Protein AF-A0A1D2W8R7-F1 (afdb_monomer_lite)

Sequence (141 aa):
MKLHPLISIILGLFVTLLLVMIPLVFDAPPLVGNAMFIFAFILGGFIATYFSKDKKIRYSIYMGLIAAVLFSIIESPDGFNKLPAILLGFIQFPGMSLIGGLPGKIDYERVKQTKQFGPIIAIIAIIAIFIIGISLFNVYY

Structure (mmCIF, N/CA/C/O backbone):
data_AF-A0A1D2W8R7-F1
#
_entry.id   AF-A0A1D2W8R7-F1
#
loop_
_atom_site.group_PDB
_atom_site.id
_atom_site.type_symbol
_atom_site.label_atom_id
_atom_site.label_alt_id
_atom_site.label_comp_id
_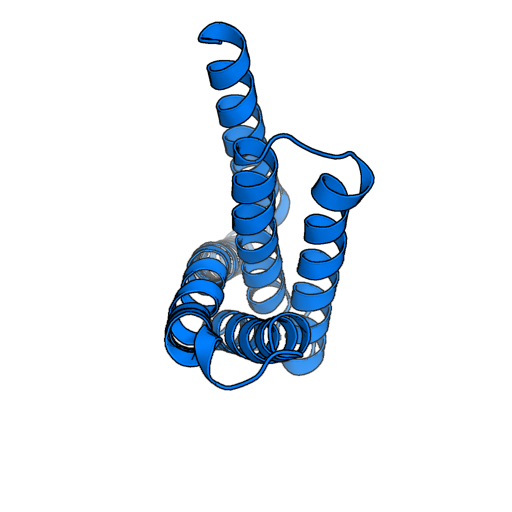atom_site.label_asym_id
_atom_site.label_entity_id
_atom_site.label_seq_id
_atom_site.pdbx_PDB_ins_code
_atom_site.Cartn_x
_atom_site.Cartn_y
_atom_site.Cartn_z
_atom_site.occupancy
_atom_site.B_iso_or_equiv
_atom_site.auth_seq_id
_atom_site.auth_comp_id
_atom_site.auth_asym_id
_atom_site.auth_atom_id
_atom_site.pdbx_PDB_model_num
ATOM 1 N N . MET A 1 1 ? -18.884 1.885 10.386 1.00 62.81 1 MET A N 1
ATOM 2 C CA . MET A 1 1 ? -19.322 0.479 10.201 1.00 62.81 1 MET A CA 1
ATOM 3 C C . MET A 1 1 ? -18.117 -0.445 10.368 1.00 62.81 1 MET A C 1
ATOM 5 O O . MET A 1 1 ? -17.005 -0.008 10.096 1.00 62.81 1 MET A O 1
ATOM 9 N N . LYS A 1 2 ? -18.292 -1.669 10.886 1.00 83.12 2 LYS A N 1
ATOM 10 C CA . LYS A 1 2 ? -17.198 -2.644 11.068 1.00 83.12 2 LYS A CA 1
ATOM 11 C C . LYS A 1 2 ? -17.281 -3.681 9.948 1.00 83.12 2 LYS A C 1
ATOM 13 O O . LYS A 1 2 ? -18.206 -4.484 9.957 1.00 83.12 2 LYS A O 1
ATOM 18 N N . LEU A 1 3 ? -16.354 -3.645 8.995 1.00 88.25 3 LEU A N 1
ATOM 19 C CA . LEU A 1 3 ? -16.320 -4.593 7.880 1.00 88.25 3 LEU A CA 1
ATOM 20 C C . LEU A 1 3 ? -15.539 -5.852 8.254 1.00 88.25 3 LEU A C 1
ATOM 22 O O . LEU A 1 3 ? -14.615 -5.806 9.069 1.00 88.25 3 LEU A O 1
ATOM 26 N N . HIS A 1 4 ? -15.870 -6.978 7.624 1.00 94.19 4 HIS A N 1
ATOM 27 C CA . HIS A 1 4 ? -15.014 -8.159 7.689 1.00 94.19 4 HIS A CA 1
ATOM 28 C C . HIS A 1 4 ? -13.599 -7.796 7.188 1.00 94.19 4 HIS A C 1
ATOM 30 O O . HIS A 1 4 ? -13.496 -7.044 6.213 1.00 94.19 4 HIS A O 1
ATOM 36 N N . PRO A 1 5 ? -12.509 -8.291 7.810 1.00 92.94 5 PRO A N 1
ATOM 37 C CA . PRO A 1 5 ? -11.146 -7.912 7.432 1.00 92.94 5 PRO A CA 1
ATOM 38 C C . PRO A 1 5 ? -10.856 -8.044 5.936 1.00 92.94 5 PRO A C 1
ATOM 40 O O . PRO A 1 5 ? -10.309 -7.123 5.339 1.00 92.94 5 PRO A O 1
ATOM 43 N N . LEU A 1 6 ? -11.312 -9.139 5.322 1.00 95.31 6 LEU A N 1
ATOM 44 C CA . LEU A 1 6 ? -11.161 -9.371 3.885 1.00 95.31 6 LEU A CA 1
ATOM 45 C C . LEU A 1 6 ? -11.827 -8.270 3.042 1.00 95.31 6 LEU A C 1
ATOM 47 O O . LEU A 1 6 ? -11.208 -7.743 2.128 1.00 95.31 6 LEU A O 1
ATOM 51 N N . ILE A 1 7 ? -13.059 -7.879 3.385 1.00 94.56 7 ILE A N 1
ATOM 52 C CA . ILE A 1 7 ? -13.810 -6.842 2.656 1.00 94.56 7 ILE A CA 1
ATOM 53 C C . ILE A 1 7 ? -13.097 -5.492 2.776 1.00 94.56 7 ILE A C 1
ATOM 55 O O . ILE A 1 7 ? -13.013 -4.747 1.809 1.00 94.56 7 ILE A O 1
ATOM 59 N N . SER A 1 8 ? -12.537 -5.193 3.950 1.00 94.88 8 SER A N 1
ATOM 60 C CA . SER A 1 8 ? -11.765 -3.968 4.175 1.00 94.88 8 SER A CA 1
ATOM 61 C C . SER A 1 8 ? -10.491 -3.925 3.325 1.00 94.88 8 SER A C 1
ATOM 63 O O . SER A 1 8 ? -10.175 -2.891 2.744 1.00 94.88 8 SER A O 1
ATOM 65 N N . ILE A 1 9 ? -9.780 -5.053 3.219 1.00 96.62 9 ILE A N 1
ATOM 66 C CA . ILE A 1 9 ? -8.587 -5.184 2.369 1.00 96.62 9 ILE A CA 1
ATOM 67 C C . ILE A 1 9 ? -8.954 -4.989 0.896 1.00 96.62 9 ILE A C 1
ATOM 69 O O . ILE A 1 9 ? -8.305 -4.197 0.220 1.00 96.62 9 ILE A O 1
ATOM 73 N N . ILE A 1 10 ? -10.013 -5.656 0.422 1.00 96.75 10 ILE A N 1
ATOM 74 C CA . ILE A 1 10 ? -10.508 -5.519 -0.957 1.00 9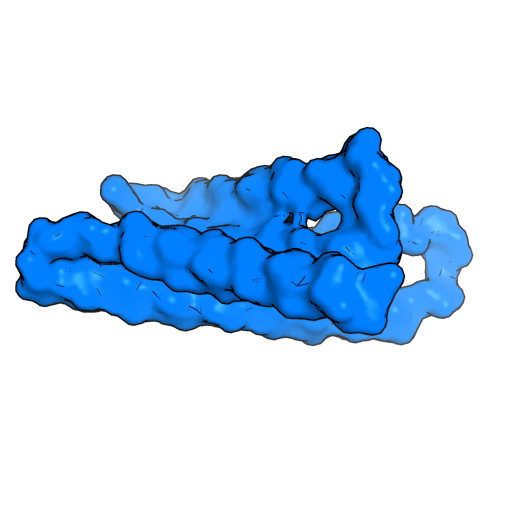6.75 10 ILE A CA 1
ATOM 75 C C . ILE A 1 10 ? -10.892 -4.065 -1.247 1.00 96.75 10 ILE A C 1
ATOM 77 O O . ILE A 1 10 ? -10.523 -3.535 -2.289 1.00 96.75 10 ILE A O 1
ATOM 81 N N . LEU A 1 11 ? -11.579 -3.398 -0.316 1.00 95.19 11 LEU A N 1
ATOM 82 C CA . LEU A 1 11 ? -11.961 -1.995 -0.464 1.00 95.19 11 LEU A CA 1
ATOM 83 C C . LEU A 1 11 ? -10.737 -1.072 -0.548 1.00 95.19 11 LEU A C 1
ATOM 85 O O . LEU A 1 11 ? -10.692 -0.194 -1.404 1.00 95.19 11 LEU A O 1
ATOM 89 N N . GLY A 1 12 ? -9.738 -1.277 0.317 1.00 95.00 12 GLY A N 1
ATOM 90 C CA . GLY A 1 12 ? -8.487 -0.518 0.275 1.00 95.00 12 GLY A CA 1
ATOM 91 C C . GLY A 1 12 ? -7.743 -0.712 -1.046 1.00 95.00 12 GLY A C 1
ATOM 92 O O . GLY A 1 12 ? -7.342 0.267 -1.666 1.00 95.00 12 GLY A O 1
ATOM 93 N N . LEU A 1 13 ? -7.641 -1.960 -1.510 1.00 96.31 13 LEU A N 1
ATOM 94 C CA . LEU A 1 13 ? -7.024 -2.303 -2.790 1.00 96.31 13 LEU A CA 1
ATOM 95 C C . LEU A 1 13 ? -7.766 -1.664 -3.973 1.00 96.31 13 LEU A C 1
ATOM 97 O O . LEU A 1 13 ? -7.134 -1.101 -4.859 1.00 96.31 13 LEU A O 1
ATOM 101 N N . PHE A 1 14 ? -9.100 -1.707 -3.969 1.00 95.56 14 PHE A N 1
ATOM 102 C CA . PHE A 1 14 ? -9.930 -1.089 -5.002 1.00 95.56 14 PHE A CA 1
ATOM 103 C C . PHE A 1 14 ? -9.685 0.422 -5.102 1.00 95.56 14 PHE A C 1
ATOM 105 O O . PHE A 1 14 ? -9.492 0.943 -6.199 1.00 95.56 14 PHE A O 1
ATOM 112 N N . VAL A 1 15 ? -9.623 1.120 -3.963 1.00 93.75 15 VAL A N 1
ATOM 113 C CA . VAL A 1 15 ? -9.314 2.558 -3.938 1.00 93.75 15 VAL A CA 1
ATOM 114 C C . VAL A 1 15 ? -7.891 2.835 -4.419 1.00 93.75 15 VAL A C 1
ATOM 116 O O . VAL A 1 15 ? -7.695 3.768 -5.195 1.00 93.75 15 VAL A O 1
ATOM 119 N N . THR A 1 16 ? -6.907 2.022 -4.024 1.00 94.44 16 THR A N 1
ATOM 120 C CA . THR A 1 16 ? -5.536 2.149 -4.538 1.00 94.44 16 THR A CA 1
ATOM 121 C C . THR A 1 16 ? -5.498 2.001 -6.057 1.00 94.44 16 THR A C 1
ATOM 123 O O . THR A 1 16 ? -4.926 2.856 -6.723 1.00 94.44 16 THR A O 1
ATOM 126 N N . LEU A 1 17 ? -6.146 0.977 -6.619 1.00 93.25 17 LEU A N 1
ATOM 127 C CA . LEU A 1 17 ? -6.177 0.759 -8.067 1.00 93.25 17 LEU A CA 1
ATOM 128 C C . LEU A 1 17 ? -6.835 1.929 -8.806 1.00 93.25 17 LEU A C 1
ATOM 130 O O . LEU A 1 17 ? -6.264 2.423 -9.773 1.00 93.25 17 LEU A O 1
ATOM 134 N N . LEU A 1 18 ? -7.982 2.420 -8.325 1.00 91.12 18 LEU A N 1
ATOM 135 C CA . LEU A 1 18 ? -8.641 3.587 -8.918 1.00 91.12 18 LEU A CA 1
ATOM 136 C C . LEU A 1 18 ? -7.737 4.824 -8.925 1.00 91.12 18 LEU A C 1
ATOM 138 O O . LEU A 1 18 ? -7.654 5.512 -9.938 1.00 91.12 18 LEU A O 1
ATOM 142 N N . LEU A 1 19 ? -7.048 5.100 -7.815 1.00 89.62 19 LEU A N 1
ATOM 143 C CA . LEU A 1 19 ? -6.171 6.266 -7.714 1.00 89.62 19 LEU A CA 1
ATOM 144 C C . LEU A 1 19 ? -4.906 6.136 -8.566 1.00 89.62 19 LEU A C 1
ATOM 146 O O . LEU A 1 19 ? -4.469 7.133 -9.130 1.00 89.62 19 LEU A O 1
ATOM 150 N N . VAL A 1 20 ? -4.346 4.931 -8.704 1.00 90.38 20 VAL A N 1
ATOM 151 C CA . VAL A 1 20 ? -3.194 4.680 -9.587 1.00 90.38 20 VAL A CA 1
ATOM 152 C C . VAL A 1 20 ? -3.560 4.879 -11.061 1.00 90.38 20 VAL A C 1
ATOM 154 O O . VAL A 1 20 ? -2.711 5.304 -11.839 1.00 90.38 20 VAL A O 1
ATOM 157 N N . MET A 1 21 ? -4.815 4.647 -11.458 1.00 89.19 21 MET A N 1
ATOM 158 C CA . MET A 1 21 ? -5.254 4.882 -12.840 1.00 89.19 21 MET A CA 1
ATOM 159 C C . MET A 1 21 ? -5.311 6.368 -13.217 1.00 89.19 21 MET A C 1
ATOM 161 O O . MET A 1 21 ? -5.165 6.691 -14.390 1.00 89.19 21 MET A O 1
ATOM 165 N N . ILE A 1 22 ? -5.494 7.284 -12.258 1.00 85.06 22 ILE A N 1
ATOM 166 C CA . ILE A 1 22 ? -5.597 8.728 -12.535 1.00 85.06 22 ILE A CA 1
ATOM 167 C C . ILE A 1 22 ? -4.353 9.257 -13.273 1.00 85.06 22 ILE A C 1
ATOM 169 O O . ILE A 1 22 ? -4.510 9.746 -14.391 1.00 85.06 22 ILE A O 1
ATOM 173 N N . PRO A 1 23 ? -3.120 9.150 -12.736 1.00 85.44 23 PRO A N 1
ATOM 174 C CA . PRO A 1 23 ? -1.941 9.660 -13.435 1.00 85.44 23 PRO A CA 1
ATOM 175 C C . PRO A 1 23 ? -1.688 8.965 -14.781 1.00 85.44 23 PRO A C 1
ATOM 177 O O . PRO A 1 23 ? -1.135 9.596 -15.674 1.00 85.44 23 PRO A O 1
ATOM 180 N N . LEU A 1 24 ? -2.129 7.711 -14.947 1.00 84.50 24 LEU A N 1
ATOM 181 C CA . LEU A 1 24 ? -2.065 6.976 -16.216 1.00 84.50 24 LEU A CA 1
ATOM 182 C C . LEU A 1 24 ? -3.020 7.543 -17.278 1.00 84.50 24 LEU A C 1
ATOM 184 O O . LEU A 1 24 ? -2.638 7.670 -18.434 1.00 84.50 24 LEU A O 1
ATOM 188 N N . VAL A 1 25 ? -4.254 7.889 -16.901 1.00 89.31 25 VAL A N 1
ATOM 189 C CA . VAL A 1 25 ? -5.269 8.426 -17.829 1.00 89.31 25 VAL A CA 1
ATOM 190 C C . VAL A 1 25 ? -4.948 9.859 -18.257 1.00 89.31 25 VAL A C 1
ATOM 192 O O . VAL A 1 25 ? -5.250 10.242 -19.384 1.00 89.31 25 VAL A O 1
ATOM 195 N N . PHE A 1 26 ? -4.343 10.649 -17.368 1.00 84.12 26 PHE A N 1
ATOM 196 C CA . PHE A 1 26 ? -4.037 12.062 -17.609 1.00 84.12 26 PHE A CA 1
ATOM 197 C C . PHE A 1 26 ? -2.596 12.328 -18.070 1.00 84.12 26 PHE A C 1
ATOM 199 O O . PHE A 1 26 ? -2.214 13.492 -18.145 1.00 84.12 26 PHE A O 1
ATOM 206 N N . ASP A 1 27 ? -1.811 11.282 -18.353 1.00 87.94 27 ASP A N 1
ATOM 207 C CA . ASP A 1 27 ? -0.392 11.374 -18.739 1.00 87.94 27 ASP A CA 1
ATOM 208 C C . ASP A 1 27 ? 0.414 12.300 -17.806 1.00 87.94 27 ASP A C 1
ATOM 210 O O . ASP A 1 27 ? 1.083 13.253 -18.211 1.00 87.94 27 ASP A O 1
ATOM 214 N N . ALA A 1 28 ? 0.262 12.076 -16.497 1.00 83.38 28 ALA A N 1
ATOM 215 C CA . ALA A 1 28 ? 0.863 12.939 -15.492 1.00 83.38 28 ALA A CA 1
ATOM 216 C C . ALA A 1 28 ? 2.404 12.869 -15.551 1.00 83.38 28 ALA A C 1
ATOM 218 O O . ALA A 1 28 ? 2.961 11.778 -15.708 1.00 83.38 28 ALA A O 1
ATOM 219 N N . PRO A 1 29 ? 3.119 13.991 -15.319 1.00 87.75 29 PRO A N 1
ATOM 220 C CA . PRO A 1 29 ? 4.577 13.989 -15.263 1.00 87.75 29 PRO A CA 1
ATOM 221 C C . PRO A 1 29 ? 5.109 12.938 -14.273 1.00 87.75 29 PRO A C 1
ATOM 223 O O . PRO A 1 29 ? 4.494 12.755 -13.215 1.00 87.75 29 PRO A O 1
ATOM 226 N N . PRO A 1 30 ? 6.274 12.304 -14.525 1.00 87.19 30 PRO A N 1
ATOM 227 C CA . PRO A 1 30 ? 6.760 11.177 -13.721 1.00 87.19 30 PRO A CA 1
ATOM 228 C C . PRO A 1 30 ? 6.792 11.437 -12.211 1.00 87.19 30 PRO A C 1
ATOM 230 O O . PRO A 1 30 ? 6.436 10.569 -11.417 1.00 87.19 30 PRO A O 1
ATOM 233 N N . LEU A 1 31 ? 7.166 12.651 -11.797 1.00 84.94 31 LEU A N 1
ATOM 234 C CA . LEU A 1 31 ? 7.170 13.032 -10.385 1.00 84.94 31 LEU A CA 1
ATOM 235 C C . LEU A 1 31 ? 5.761 13.024 -9.772 1.00 84.94 31 LEU A C 1
ATOM 237 O O . LEU A 1 31 ? 5.568 12.484 -8.684 1.00 84.94 31 LEU A O 1
ATOM 241 N N . VAL A 1 32 ? 4.781 13.604 -10.472 1.00 81.81 32 VAL A N 1
ATOM 242 C CA . VAL A 1 32 ? 3.378 13.651 -10.036 1.00 81.81 32 VAL A CA 1
ATOM 243 C C . VAL A 1 32 ? 2.790 12.243 -10.018 1.00 81.81 32 VAL A C 1
ATOM 245 O O . VAL A 1 32 ? 2.141 11.871 -9.042 1.00 81.81 32 VAL A O 1
ATOM 248 N N . GLY A 1 33 ? 3.082 11.436 -11.043 1.00 87.31 33 GLY A N 1
ATOM 249 C CA . GLY A 1 33 ? 2.687 10.029 -11.106 1.00 87.31 33 GLY A CA 1
ATOM 250 C C . GLY A 1 33 ? 3.209 9.228 -9.913 1.00 87.31 33 GLY A C 1
ATOM 251 O O . GLY A 1 33 ? 2.427 8.579 -9.220 1.00 87.31 33 GLY A O 1
ATOM 252 N N . ASN A 1 34 ? 4.500 9.354 -9.595 1.00 87.19 34 ASN A N 1
ATOM 253 C CA . ASN A 1 34 ? 5.112 8.687 -8.443 1.00 87.19 34 ASN A CA 1
ATOM 254 C C . ASN A 1 34 ? 4.514 9.158 -7.108 1.00 87.19 34 ASN A C 1
ATOM 256 O O . ASN A 1 34 ? 4.241 8.341 -6.227 1.00 87.19 34 ASN A O 1
ATOM 260 N N . ALA A 1 35 ? 4.268 10.461 -6.949 1.00 84.69 35 ALA A N 1
ATOM 261 C CA . ALA A 1 35 ? 3.646 11.006 -5.744 1.00 84.69 35 ALA A CA 1
ATOM 262 C C . ALA A 1 35 ? 2.205 10.497 -5.561 1.00 84.69 35 ALA A C 1
ATOM 264 O O . ALA A 1 35 ? 1.836 10.061 -4.468 1.00 84.69 35 ALA A O 1
ATOM 265 N N . MET A 1 36 ? 1.404 10.495 -6.632 1.00 85.94 36 MET A N 1
ATOM 266 C CA . MET A 1 36 ? 0.048 9.936 -6.632 1.00 85.94 36 MET A CA 1
ATOM 267 C C . MET A 1 36 ? 0.047 8.437 -6.345 1.00 85.94 36 MET A C 1
ATOM 269 O O . MET A 1 36 ? -0.809 7.958 -5.604 1.00 85.94 36 MET A O 1
ATOM 273 N N . PHE A 1 37 ? 1.023 7.703 -6.876 1.00 89.81 37 PHE A N 1
ATOM 274 C CA . PHE A 1 37 ? 1.180 6.281 -6.614 1.00 89.81 37 PHE A CA 1
ATOM 275 C C . PHE A 1 37 ? 1.423 6.014 -5.122 1.00 89.81 37 PHE A C 1
ATOM 277 O O . PHE A 1 37 ? 0.680 5.257 -4.500 1.00 89.81 37 PHE A O 1
ATOM 284 N N . ILE A 1 38 ? 2.388 6.703 -4.504 1.00 90.31 38 ILE A N 1
ATOM 285 C CA . ILE A 1 38 ? 2.654 6.594 -3.058 1.00 90.31 38 ILE A CA 1
ATOM 286 C C . ILE A 1 38 ? 1.391 6.932 -2.253 1.00 90.31 38 ILE A C 1
ATOM 288 O O . ILE A 1 38 ? 1.008 6.209 -1.330 1.00 90.31 38 ILE A O 1
ATOM 292 N N . PHE A 1 39 ? 0.709 8.011 -2.631 1.00 88.62 39 PHE A N 1
ATOM 293 C CA . PHE A 1 39 ? -0.513 8.462 -1.980 1.00 88.62 39 PHE A CA 1
ATOM 294 C C . PHE A 1 39 ? -1.646 7.431 -2.059 1.00 88.62 39 PHE A C 1
ATOM 296 O O . PHE A 1 39 ? -2.325 7.178 -1.062 1.00 88.62 39 PHE A O 1
ATOM 303 N N . ALA A 1 40 ? -1.827 6.791 -3.215 1.00 92.62 40 ALA A N 1
ATOM 304 C CA . ALA A 1 40 ? -2.828 5.754 -3.424 1.00 92.62 40 ALA A CA 1
ATOM 305 C C . ALA A 1 40 ? -2.632 4.565 -2.471 1.00 92.62 40 ALA A C 1
ATOM 307 O O . ALA A 1 40 ? -3.605 4.025 -1.934 1.00 92.62 40 ALA A O 1
ATOM 308 N N . PHE A 1 41 ? -1.380 4.179 -2.215 1.00 94.00 41 PHE A N 1
ATOM 309 C CA . PHE A 1 41 ? -1.047 3.121 -1.259 1.00 94.00 41 PHE A CA 1
ATOM 310 C C . PHE A 1 41 ? -1.268 3.545 0.192 1.00 94.00 41 PHE A C 1
ATOM 312 O O . PHE A 1 41 ? -1.813 2.765 0.976 1.00 94.00 41 PHE A O 1
ATOM 319 N N . ILE A 1 42 ? -0.906 4.779 0.554 1.00 92.81 42 ILE A N 1
ATOM 320 C CA . ILE A 1 42 ? -1.173 5.325 1.892 1.00 92.81 42 ILE A CA 1
ATOM 321 C C . ILE A 1 42 ? -2.687 5.359 2.148 1.00 92.81 42 ILE A C 1
ATOM 323 O O . ILE A 1 42 ? -3.157 4.873 3.179 1.00 92.81 42 ILE A O 1
ATOM 327 N N . LEU A 1 43 ? -3.482 5.866 1.204 1.00 91.62 43 LEU A N 1
ATOM 328 C CA . LEU A 1 43 ? -4.930 5.943 1.379 1.00 91.62 43 LEU A CA 1
ATOM 329 C C . LEU A 1 43 ? -5.579 4.553 1.412 1.00 91.62 43 LEU A C 1
ATOM 331 O O . LEU A 1 43 ? -6.410 4.278 2.278 1.00 91.62 43 LEU A O 1
ATOM 335 N N . GLY A 1 44 ? -5.170 3.643 0.527 1.00 94.50 44 GLY A N 1
ATOM 336 C CA . GLY A 1 44 ? -5.662 2.266 0.553 1.00 94.50 44 GLY A CA 1
ATOM 337 C C . GLY A 1 44 ? -5.300 1.537 1.849 1.00 94.50 44 GLY A C 1
ATOM 338 O O . GLY A 1 44 ? -6.141 0.841 2.420 1.00 94.50 44 GLY A O 1
ATOM 339 N N . GLY A 1 45 ? -4.082 1.732 2.363 1.00 94.62 45 GLY A N 1
ATOM 340 C CA . GLY A 1 45 ? -3.622 1.160 3.631 1.00 94.62 45 GLY A CA 1
ATOM 341 C C . GLY A 1 45 ? -4.401 1.696 4.834 1.00 94.62 45 GLY A C 1
ATOM 342 O O . GLY A 1 45 ? -4.775 0.929 5.734 1.00 94.62 45 GLY A O 1
ATOM 343 N N . PHE A 1 46 ? -4.718 2.996 4.809 1.00 93.00 46 PHE A N 1
ATOM 344 C CA . PHE A 1 46 ? -5.620 3.638 5.764 1.00 93.00 46 PHE A CA 1
ATOM 345 C C . PHE A 1 46 ? -6.998 2.984 5.733 1.00 93.00 46 PHE A C 1
ATOM 347 O O . PHE A 1 46 ? -7.454 2.500 6.766 1.00 93.00 46 PHE A O 1
ATOM 354 N N . ILE A 1 47 ? -7.632 2.891 4.562 1.00 92.69 47 ILE A N 1
ATOM 355 C CA . ILE A 1 47 ? -8.968 2.301 4.391 1.00 92.69 47 ILE A CA 1
ATOM 356 C C . ILE A 1 47 ? -8.985 0.844 4.864 1.00 92.69 47 ILE A C 1
ATOM 358 O O . ILE A 1 47 ? -9.851 0.462 5.659 1.00 92.69 47 ILE A O 1
ATOM 362 N N . ALA A 1 48 ? -7.992 0.051 4.449 1.00 95.19 48 ALA A N 1
ATOM 363 C CA . ALA A 1 48 ? -7.875 -1.359 4.803 1.00 95.19 48 ALA A CA 1
ATOM 364 C C . ALA A 1 48 ? -7.837 -1.571 6.321 1.00 95.19 48 ALA A C 1
ATOM 366 O O . ALA A 1 48 ? -8.455 -2.509 6.831 1.00 95.19 48 ALA A O 1
ATOM 367 N N . THR A 1 49 ? -7.181 -0.675 7.058 1.00 94.06 49 THR A N 1
ATOM 368 C CA . THR A 1 49 ? -7.095 -0.746 8.520 1.00 94.06 49 THR A CA 1
ATOM 369 C C . THR A 1 49 ? -8.321 -0.125 9.186 1.00 94.06 49 THR A C 1
ATOM 371 O O . THR A 1 49 ? -8.954 -0.772 10.028 1.00 94.06 49 THR A O 1
ATOM 374 N N . TYR A 1 50 ? -8.692 1.090 8.780 1.00 89.19 50 TYR A N 1
ATOM 375 C CA . TYR A 1 50 ? -9.738 1.904 9.389 1.00 89.19 50 TYR A CA 1
ATOM 376 C C . TYR A 1 50 ? -11.114 1.261 9.304 1.00 89.19 50 TYR A C 1
ATOM 378 O O . TYR A 1 50 ? -11.881 1.400 10.249 1.00 89.19 50 TYR A O 1
ATOM 386 N N . PHE A 1 51 ? -11.461 0.535 8.235 1.00 89.50 51 PHE A N 1
ATOM 387 C CA . PHE A 1 51 ? -12.792 -0.074 8.108 1.00 89.50 51 PHE A CA 1
ATOM 388 C C . PHE A 1 51 ? -12.886 -1.505 8.653 1.00 89.50 51 PHE A C 1
ATOM 390 O O . PHE A 1 51 ? -13.983 -1.947 9.012 1.00 89.50 51 PHE A O 1
ATOM 397 N N . SER A 1 52 ? -11.760 -2.194 8.849 1.00 92.81 52 SER A N 1
ATOM 398 C CA . SER A 1 52 ? -11.723 -3.585 9.326 1.00 92.81 52 SER A CA 1
ATOM 399 C C . SER A 1 52 ? -12.331 -3.756 10.722 1.00 92.81 52 SER A C 1
ATOM 401 O O . SER A 1 52 ? -12.300 -2.842 11.538 1.00 92.81 52 SER A O 1
ATOM 403 N N . LYS A 1 53 ? -12.892 -4.919 11.050 1.00 88.25 53 LYS A N 1
ATOM 404 C CA . LYS A 1 53 ? -13.494 -5.157 12.373 1.00 88.25 53 LYS A CA 1
ATOM 405 C C . LYS A 1 53 ? -12.466 -5.077 13.508 1.00 88.25 53 LYS A C 1
ATOM 407 O O . LYS A 1 53 ? -12.768 -4.462 14.529 1.00 88.25 53 LYS A O 1
ATOM 412 N N . ASP A 1 54 ? -11.275 -5.642 13.302 1.00 86.31 54 ASP A N 1
ATOM 413 C CA . ASP A 1 54 ? -10.238 -5.738 14.341 1.00 86.31 54 ASP A CA 1
ATOM 414 C C . ASP A 1 54 ? -9.249 -4.561 14.344 1.00 86.31 54 ASP A C 1
ATOM 416 O O . ASP A 1 54 ? -8.454 -4.453 15.274 1.00 86.31 54 ASP A O 1
ATOM 420 N N . LYS A 1 55 ? -9.253 -3.698 13.314 1.00 82.06 55 LYS A N 1
ATOM 421 C CA . LYS A 1 55 ? -8.405 -2.487 13.212 1.00 82.06 55 LYS A CA 1
ATOM 422 C C . LYS A 1 55 ? -6.902 -2.762 13.363 1.00 82.06 55 LYS A C 1
ATOM 424 O O . LYS A 1 55 ? -6.132 -1.934 13.851 1.00 82.06 55 LYS A O 1
ATOM 429 N N . LYS A 1 56 ? -6.464 -3.953 12.952 1.00 89.69 56 LYS A N 1
ATOM 430 C CA . LYS A 1 56 ? -5.061 -4.369 13.020 1.00 89.69 56 LYS A CA 1
ATOM 431 C C . LYS A 1 56 ? -4.311 -3.810 11.817 1.00 89.69 56 LYS A C 1
ATOM 433 O O . LYS A 1 56 ? -4.702 -4.050 10.681 1.00 89.69 56 LYS A O 1
ATOM 438 N N . ILE A 1 57 ? -3.161 -3.190 12.075 1.00 92.69 57 ILE A N 1
ATOM 439 C CA . ILE A 1 57 ? -2.217 -2.718 11.044 1.00 92.69 57 ILE A CA 1
ATOM 440 C C . ILE A 1 57 ? -1.802 -3.846 10.081 1.00 92.69 57 ILE A C 1
ATOM 442 O O . ILE A 1 57 ? -1.509 -3.606 8.918 1.00 92.69 57 ILE A O 1
ATOM 446 N N . ARG A 1 58 ? -1.849 -5.108 10.531 1.00 95.25 58 ARG A N 1
ATOM 447 C CA . ARG A 1 58 ? -1.574 -6.283 9.687 1.00 95.25 58 ARG A CA 1
ATOM 448 C C . ARG A 1 58 ? -2.410 -6.302 8.401 1.00 95.25 58 ARG A C 1
ATOM 450 O O . ARG A 1 58 ? -1.938 -6.813 7.397 1.00 95.25 58 ARG A O 1
ATOM 457 N N . TYR A 1 59 ? -3.613 -5.728 8.405 1.00 95.31 59 TYR A N 1
ATOM 458 C CA . TYR A 1 59 ? -4.458 -5.686 7.212 1.00 95.31 59 TYR A CA 1
ATOM 459 C C . TYR A 1 59 ? -3.938 -4.734 6.134 1.00 95.31 59 TYR A C 1
ATOM 461 O O . TYR A 1 59 ? -4.071 -5.057 4.956 1.00 95.31 59 TYR A O 1
ATOM 469 N N . SER A 1 60 ? -3.301 -3.614 6.495 1.00 95.69 60 SER A N 1
ATOM 470 C CA . SER A 1 60 ? -2.643 -2.773 5.490 1.00 95.69 60 SER A CA 1
ATOM 471 C C . SER A 1 60 ? -1.417 -3.475 4.904 1.00 95.69 60 SER A C 1
ATOM 473 O O . SER A 1 60 ? -1.232 -3.466 3.689 1.00 95.69 60 SER A O 1
ATOM 475 N N . ILE A 1 61 ? -0.644 -4.184 5.731 1.00 96.69 61 ILE A N 1
ATOM 476 C CA . ILE A 1 61 ? 0.486 -5.005 5.267 1.00 96.69 61 ILE A CA 1
ATOM 477 C C . ILE A 1 61 ? 0.000 -6.077 4.281 1.00 96.69 61 ILE A C 1
ATOM 479 O O . ILE A 1 61 ? 0.570 -6.211 3.202 1.00 96.69 61 ILE A O 1
ATOM 483 N N . TYR A 1 62 ? -1.081 -6.799 4.603 1.00 97.19 62 TYR A N 1
ATOM 484 C CA . TYR A 1 62 ? -1.657 -7.795 3.693 1.00 97.19 62 TYR A CA 1
ATOM 485 C C . TYR A 1 62 ? -2.145 -7.179 2.384 1.00 97.19 62 TYR A C 1
ATOM 487 O O . TYR A 1 62 ? -1.911 -7.762 1.331 1.00 97.19 62 TYR A O 1
ATOM 495 N N . MET A 1 63 ? -2.764 -5.996 2.425 1.00 96.62 63 MET A N 1
ATOM 496 C CA . MET A 1 63 ? -3.133 -5.274 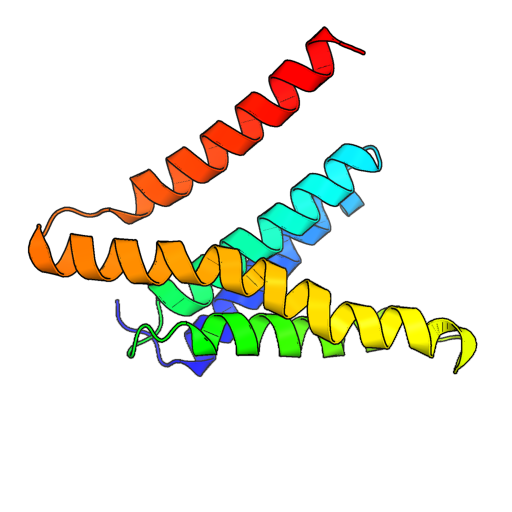1.206 1.00 96.62 63 MET A CA 1
ATOM 497 C C . MET A 1 63 ? -1.898 -4.976 0.343 1.00 96.62 63 MET A C 1
ATOM 499 O O . MET A 1 63 ? -1.902 -5.291 -0.844 1.00 96.62 63 MET A O 1
ATOM 503 N N . GLY A 1 64 ? -0.822 -4.452 0.939 1.00 96.50 64 GLY A N 1
ATOM 504 C CA . GLY A 1 64 ? 0.411 -4.147 0.210 1.00 96.50 64 GLY A CA 1
ATOM 505 C C . GLY A 1 64 ? 1.092 -5.391 -0.369 1.00 96.50 64 GLY A C 1
ATOM 506 O O . GLY A 1 64 ? 1.620 -5.335 -1.473 1.00 96.50 64 GLY A O 1
ATOM 507 N N . LEU A 1 65 ? 1.024 -6.534 0.324 1.00 96.94 65 LEU A N 1
ATOM 508 C CA . LEU A 1 65 ? 1.517 -7.812 -0.201 1.00 96.94 65 LEU A CA 1
ATOM 509 C C . LEU A 1 65 ? 0.680 -8.310 -1.385 1.00 96.94 65 LEU A C 1
ATOM 511 O O . LEU A 1 65 ? 1.238 -8.780 -2.371 1.00 96.94 65 LEU A O 1
ATOM 515 N N . ILE A 1 66 ? -0.648 -8.184 -1.316 1.00 96.31 66 ILE A N 1
ATOM 516 C CA . ILE A 1 66 ? -1.533 -8.535 -2.436 1.00 96.31 66 ILE A CA 1
ATOM 517 C C . ILE A 1 66 ? -1.231 -7.643 -3.642 1.00 96.31 66 ILE A C 1
ATOM 519 O O . ILE A 1 66 ? -1.096 -8.144 -4.756 1.00 96.31 66 ILE A O 1
ATOM 523 N N . ALA A 1 67 ? -1.068 -6.338 -3.421 1.00 94.75 67 ALA A N 1
ATOM 524 C CA . ALA A 1 67 ? -0.669 -5.415 -4.472 1.00 94.75 67 ALA A CA 1
ATOM 525 C C . ALA A 1 67 ? 0.690 -5.804 -5.078 1.00 94.75 67 ALA A C 1
ATOM 527 O O . ALA A 1 67 ? 0.810 -5.834 -6.298 1.00 94.75 67 ALA A O 1
ATOM 528 N N . ALA A 1 68 ? 1.674 -6.198 -4.261 1.00 93.56 68 ALA A N 1
ATOM 529 C CA . ALA A 1 68 ? 2.968 -6.674 -4.752 1.00 93.56 68 ALA A CA 1
ATOM 530 C C . ALA A 1 68 ? 2.843 -7.842 -5.724 1.00 93.56 68 ALA A C 1
ATOM 532 O O . ALA A 1 68 ? 3.458 -7.820 -6.789 1.00 93.56 68 ALA A O 1
ATOM 533 N N . VAL A 1 69 ? 2.001 -8.824 -5.400 1.00 92.56 69 VAL A N 1
ATOM 534 C CA . VAL A 1 69 ? 1.728 -9.952 -6.294 1.00 92.56 69 VAL A CA 1
ATOM 535 C C . VAL A 1 69 ? 1.093 -9.469 -7.600 1.00 92.56 69 VAL A C 1
ATOM 537 O O . VAL A 1 69 ? 1.552 -9.855 -8.672 1.00 92.56 69 VAL A O 1
ATOM 540 N N . LEU A 1 70 ? 0.087 -8.593 -7.532 1.00 91.31 70 LEU A N 1
ATOM 541 C CA . LEU A 1 70 ? -0.605 -8.082 -8.720 1.00 91.31 70 LEU A CA 1
ATOM 542 C C . LEU A 1 70 ? 0.329 -7.303 -9.655 1.00 91.31 70 LEU A C 1
ATOM 544 O O . LEU A 1 70 ? 0.367 -7.586 -10.849 1.00 91.31 70 LEU A O 1
ATOM 548 N N . PHE A 1 71 ? 1.116 -6.368 -9.121 1.00 87.38 71 PHE A N 1
ATOM 549 C CA . PHE A 1 71 ? 2.058 -5.582 -9.921 1.00 87.38 71 PHE A CA 1
ATOM 550 C C . PHE A 1 71 ? 3.197 -6.439 -10.483 1.00 87.38 71 PHE A C 1
ATOM 552 O O . PHE A 1 71 ? 3.589 -6.250 -11.631 1.00 87.38 71 PHE A O 1
ATOM 559 N N . SER A 1 72 ? 3.658 -7.451 -9.742 1.00 86.50 72 SER A N 1
ATOM 560 C CA . SER A 1 72 ? 4.670 -8.392 -10.244 1.00 86.50 72 SER A CA 1
ATOM 561 C C . SER A 1 72 ? 4.175 -9.185 -11.457 1.00 86.50 72 SER A C 1
ATOM 563 O O . SER A 1 72 ? 4.949 -9.445 -12.375 1.00 86.50 72 SER A O 1
ATOM 565 N N . ILE A 1 73 ? 2.889 -9.557 -11.496 1.00 83.56 73 ILE A N 1
ATOM 566 C CA . ILE A 1 73 ? 2.290 -10.240 -12.655 1.00 83.56 73 ILE A CA 1
ATOM 567 C C . ILE A 1 73 ? 2.253 -9.305 -13.874 1.00 83.56 73 ILE A C 1
ATOM 569 O O . ILE A 1 73 ? 2.547 -9.740 -14.982 1.00 83.56 73 ILE A O 1
ATOM 573 N N . ILE A 1 74 ? 1.941 -8.022 -13.671 1.00 81.00 74 ILE A N 1
ATOM 574 C CA . ILE A 1 74 ? 1.860 -7.024 -14.751 1.00 81.00 74 ILE A CA 1
ATOM 575 C C . ILE A 1 74 ? 3.245 -6.709 -15.333 1.00 81.00 74 ILE A C 1
ATOM 577 O O . ILE A 1 74 ? 3.386 -6.566 -16.544 1.00 81.00 74 ILE A O 1
ATOM 581 N N . GLU A 1 75 ? 4.276 -6.609 -14.493 1.00 70.19 75 GLU A N 1
ATOM 582 C CA . GLU A 1 75 ? 5.623 -6.237 -14.939 1.00 70.19 75 GLU A CA 1
ATOM 583 C C . GLU A 1 75 ? 6.421 -7.395 -15.558 1.00 70.19 75 GLU A C 1
ATOM 585 O O . GLU A 1 75 ? 7.401 -7.140 -16.263 1.00 70.19 75 GLU A O 1
ATOM 590 N N . SER A 1 76 ? 6.025 -8.653 -15.333 1.00 63.69 76 SER A N 1
ATOM 591 C CA . SER A 1 76 ? 6.806 -9.849 -15.693 1.00 63.69 76 SER A CA 1
ATOM 592 C C . SER A 1 76 ? 6.469 -10.613 -16.996 1.00 63.69 76 SER A C 1
ATOM 594 O O . SER A 1 76 ? 6.846 -11.786 -17.068 1.00 63.69 76 SER 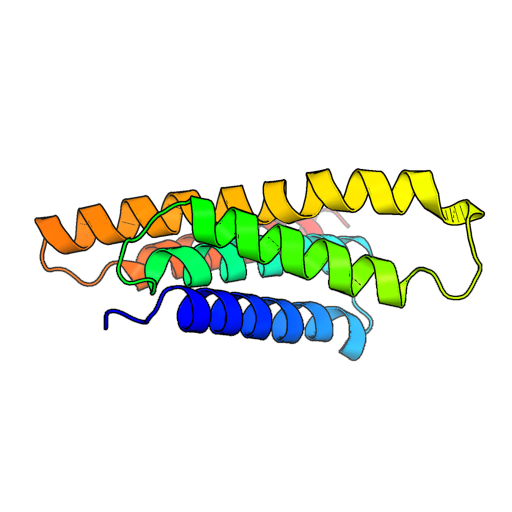A O 1
ATOM 596 N N . PRO A 1 77 ? 5.882 -10.039 -18.072 1.00 64.69 77 PRO A N 1
ATOM 597 C CA . PRO A 1 77 ? 5.773 -10.771 -19.342 1.00 64.69 77 PRO A CA 1
ATOM 598 C C . PRO A 1 77 ? 7.128 -11.257 -19.898 1.00 64.69 77 PRO A C 1
ATOM 600 O O . PRO A 1 77 ? 7.180 -12.296 -20.550 1.00 64.69 77 PRO A O 1
ATOM 603 N N . ASP A 1 78 ? 8.228 -10.552 -19.591 1.00 62.91 78 ASP A N 1
ATOM 604 C CA . ASP A 1 78 ? 9.552 -10.749 -20.214 1.00 62.91 78 ASP A CA 1
ATOM 605 C C . ASP A 1 78 ? 10.554 -11.606 -19.395 1.00 62.91 78 ASP A C 1
ATOM 607 O O . ASP A 1 78 ? 11.748 -11.643 -19.698 1.00 62.91 78 ASP A O 1
ATOM 611 N N . GLY A 1 79 ? 10.108 -12.315 -18.349 1.00 60.06 79 GLY A N 1
ATOM 612 C CA . GLY A 1 79 ? 10.934 -13.291 -17.613 1.00 60.06 79 GLY A CA 1
ATOM 613 C C . GLY A 1 79 ? 11.882 -12.739 -16.524 1.00 60.06 79 GLY A C 1
ATOM 614 O O . GLY A 1 79 ? 11.770 -11.600 -16.069 1.00 60.06 79 GLY A O 1
ATOM 615 N N . PHE A 1 80 ? 12.812 -13.596 -16.061 1.00 64.94 80 PHE A N 1
ATOM 616 C CA . PHE A 1 80 ? 13.637 -13.465 -14.834 1.00 64.94 80 PHE A CA 1
ATOM 617 C C . PHE A 1 80 ? 14.487 -12.184 -14.696 1.00 64.94 80 PHE A C 1
ATOM 619 O O . PHE A 1 80 ? 14.964 -11.890 -13.599 1.00 64.94 80 PHE A O 1
ATOM 626 N N . ASN A 1 81 ? 14.654 -11.389 -15.755 1.00 73.50 81 ASN A N 1
ATOM 627 C CA . ASN A 1 81 ? 15.481 -10.175 -15.743 1.00 73.50 81 ASN A CA 1
ATOM 628 C C . ASN A 1 81 ? 14.962 -9.087 -14.785 1.00 73.50 81 ASN A C 1
ATOM 630 O O . ASN A 1 81 ? 15.725 -8.223 -14.361 1.00 73.50 81 ASN A O 1
ATOM 634 N N . LYS A 1 82 ? 13.681 -9.143 -14.400 1.00 79.50 82 LYS A N 1
ATOM 635 C CA . LYS A 1 82 ? 13.060 -8.200 -13.454 1.00 79.50 82 LYS A CA 1
ATOM 636 C C . LYS A 1 82 ? 12.995 -8.715 -12.014 1.00 79.50 82 LYS A C 1
ATOM 638 O O . LYS A 1 82 ? 12.420 -8.047 -11.157 1.00 79.50 82 LYS A O 1
ATOM 643 N N . LEU A 1 83 ? 13.606 -9.865 -11.710 1.00 83.19 83 LEU A N 1
ATOM 644 C CA . LEU A 1 83 ? 13.557 -10.470 -10.374 1.00 83.19 83 LEU A CA 1
ATOM 645 C C . LEU A 1 83 ? 13.984 -9.508 -9.241 1.00 83.19 83 LEU A C 1
ATOM 647 O O . LEU A 1 83 ? 13.272 -9.455 -8.240 1.00 83.19 83 LEU A O 1
ATOM 651 N N . PRO A 1 84 ? 15.058 -8.697 -9.366 1.00 86.94 84 PRO A N 1
ATOM 652 C CA . PRO A 1 84 ? 15.418 -7.741 -8.316 1.00 86.94 84 PRO A CA 1
ATOM 653 C C . PRO A 1 84 ? 14.340 -6.677 -8.063 1.00 86.94 84 PRO A C 1
ATOM 655 O O . PRO A 1 84 ? 14.059 -6.354 -6.911 1.00 86.94 84 PRO A O 1
ATOM 658 N N . ALA A 1 85 ? 13.704 -6.162 -9.121 1.00 84.06 85 ALA A N 1
ATOM 659 C CA . ALA A 1 85 ? 12.629 -5.175 -9.009 1.00 84.06 85 ALA A CA 1
ATOM 660 C C . ALA A 1 85 ? 11.379 -5.780 -8.352 1.00 84.06 85 ALA A C 1
ATOM 662 O O . ALA A 1 85 ? 10.813 -5.189 -7.435 1.00 84.06 85 ALA A O 1
ATOM 663 N N . ILE A 1 86 ? 11.024 -7.009 -8.740 1.00 86.19 86 ILE A N 1
ATOM 664 C CA . ILE A 1 86 ? 9.937 -7.779 -8.123 1.00 86.19 86 ILE A CA 1
ATOM 665 C C . ILE A 1 86 ? 10.186 -7.940 -6.618 1.00 86.19 86 ILE A C 1
ATOM 667 O O . ILE A 1 86 ? 9.320 -7.608 -5.811 1.00 86.19 86 ILE A O 1
ATOM 671 N N . LEU A 1 87 ? 11.386 -8.383 -6.221 1.00 88.94 87 LEU A N 1
ATOM 672 C CA . LEU A 1 87 ? 11.753 -8.550 -4.810 1.00 88.94 87 LEU A CA 1
ATOM 673 C C . LEU A 1 87 ? 11.682 -7.232 -4.027 1.00 88.94 87 LEU A C 1
ATOM 675 O O . LEU A 1 87 ? 11.212 -7.221 -2.889 1.00 88.94 87 LEU A O 1
ATOM 679 N N . LEU A 1 88 ? 12.091 -6.114 -4.636 1.00 88.75 88 LEU A N 1
ATOM 680 C CA . LEU A 1 88 ? 11.937 -4.788 -4.035 1.00 88.75 88 LEU A CA 1
ATOM 681 C C . LEU A 1 88 ? 10.462 -4.404 -3.854 1.00 88.75 88 LEU A C 1
ATOM 683 O O . LEU A 1 88 ? 10.115 -3.836 -2.818 1.00 88.75 88 LEU A O 1
ATOM 687 N N . GLY A 1 89 ? 9.581 -4.768 -4.789 1.00 89.50 89 GLY A N 1
ATOM 688 C CA . GLY A 1 89 ? 8.134 -4.554 -4.681 1.00 89.50 89 GLY A CA 1
ATOM 689 C C . GLY A 1 89 ? 7.518 -5.198 -3.432 1.00 89.50 89 GLY A C 1
ATOM 690 O O . GLY A 1 89 ? 6.689 -4.583 -2.757 1.00 89.50 89 GLY A O 1
ATOM 691 N N . PHE A 1 90 ? 7.994 -6.387 -3.040 1.00 92.69 90 PHE A N 1
ATOM 692 C CA . PHE A 1 90 ? 7.568 -7.068 -1.806 1.00 92.69 90 PHE A CA 1
ATOM 693 C C . PHE A 1 90 ? 7.980 -6.346 -0.515 1.00 92.69 90 PHE A C 1
ATOM 695 O O . PHE A 1 90 ? 7.448 -6.656 0.549 1.00 92.69 90 PHE A O 1
ATOM 702 N N . ILE A 1 91 ? 8.884 -5.369 -0.588 1.00 93.56 91 ILE A N 1
ATOM 703 C CA . ILE A 1 91 ? 9.256 -4.504 0.538 1.00 93.56 91 ILE A CA 1
ATOM 704 C C . ILE A 1 91 ? 8.531 -3.159 0.422 1.00 93.56 91 ILE A C 1
ATOM 706 O O . ILE A 1 91 ? 7.931 -2.682 1.388 1.00 93.56 91 ILE A O 1
ATOM 710 N N . GLN A 1 92 ? 8.554 -2.560 -0.770 1.00 91.75 92 GLN A N 1
ATOM 711 C CA . GLN A 1 92 ? 8.043 -1.215 -1.016 1.00 91.75 92 GLN A CA 1
ATOM 712 C C . GLN A 1 92 ? 6.529 -1.113 -0.811 1.00 91.75 92 GLN A C 1
ATOM 714 O O . GLN A 1 92 ? 6.082 -0.262 -0.040 1.00 91.75 92 GLN A O 1
ATOM 719 N N . PHE A 1 93 ? 5.728 -1.984 -1.433 1.00 93.94 93 PHE A N 1
ATOM 720 C CA . PHE A 1 93 ? 4.269 -1.856 -1.367 1.00 93.94 93 PHE A CA 1
ATOM 721 C C . PHE A 1 93 ? 3.699 -2.115 0.036 1.00 93.94 93 PHE A C 1
ATOM 723 O O . PHE A 1 93 ? 2.881 -1.310 0.501 1.00 93.94 93 PHE A O 1
ATOM 730 N N . PRO A 1 94 ? 4.133 -3.158 0.778 1.00 95.50 94 PRO A N 1
ATOM 731 C CA . PRO A 1 94 ? 3.743 -3.304 2.178 1.00 95.50 94 PRO A CA 1
ATOM 732 C C . PRO A 1 94 ? 4.217 -2.134 3.040 1.00 95.50 94 PRO A C 1
ATOM 734 O O . PRO A 1 94 ? 3.462 -1.697 3.905 1.00 95.50 94 PRO A O 1
ATOM 737 N N . GLY A 1 95 ? 5.416 -1.595 2.788 1.00 93.62 95 GLY A N 1
ATOM 738 C CA . GLY A 1 95 ? 5.951 -0.433 3.499 1.00 93.62 95 GLY A CA 1
ATOM 739 C C . GLY A 1 95 ? 5.096 0.825 3.323 1.00 93.62 95 GLY A C 1
ATOM 740 O O . GLY A 1 95 ? 4.721 1.461 4.306 1.00 93.62 95 GLY A O 1
ATOM 741 N N . MET A 1 96 ? 4.706 1.158 2.092 1.00 92.88 96 MET A N 1
ATOM 742 C CA . MET A 1 96 ? 3.847 2.318 1.817 1.00 92.88 96 MET A CA 1
ATOM 743 C C . MET A 1 96 ? 2.439 2.140 2.403 1.00 92.88 96 MET A C 1
ATOM 745 O O . MET A 1 96 ? 1.904 3.041 3.049 1.00 92.88 96 MET A O 1
ATOM 749 N N . SER A 1 97 ? 1.851 0.951 2.250 1.00 94.25 97 SER A N 1
ATOM 750 C CA . SER A 1 97 ? 0.540 0.641 2.834 1.00 94.25 97 SER A CA 1
ATOM 751 C C . SER A 1 97 ? 0.569 0.654 4.371 1.00 94.25 97 SER A C 1
ATOM 753 O O . SER A 1 97 ? -0.388 1.073 5.031 1.00 94.25 97 SER A O 1
ATOM 755 N N . LEU A 1 98 ? 1.684 0.240 4.979 1.00 94.12 98 LEU A N 1
ATOM 756 C CA . LEU A 1 98 ? 1.903 0.318 6.422 1.00 94.12 98 LEU A CA 1
ATOM 757 C C . LEU A 1 98 ? 1.820 1.764 6.928 1.00 94.12 98 LEU A C 1
ATOM 759 O O . LEU A 1 98 ? 1.124 2.003 7.917 1.00 94.12 98 LEU A O 1
ATOM 763 N N . ILE A 1 99 ? 2.445 2.715 6.224 1.00 92.19 99 ILE A N 1
ATOM 764 C CA . ILE A 1 99 ? 2.382 4.150 6.555 1.00 92.19 99 ILE A CA 1
ATOM 765 C C . ILE A 1 99 ? 0.929 4.630 6.609 1.00 92.19 99 ILE A C 1
ATOM 767 O O . ILE A 1 99 ? 0.569 5.354 7.530 1.00 92.19 99 ILE A O 1
ATOM 771 N N . GLY A 1 100 ? 0.078 4.174 5.688 1.00 88.44 100 GLY A N 1
ATOM 772 C CA . GLY A 1 100 ? -1.361 4.447 5.697 1.00 88.44 100 GLY A CA 1
ATOM 773 C C . GLY A 1 100 ? -2.143 3.758 6.817 1.00 88.44 100 GLY A C 1
ATOM 774 O O . GLY A 1 100 ? -3.056 4.333 7.412 1.00 88.44 100 GLY A O 1
ATOM 775 N N . GLY A 1 101 ? -1.781 2.520 7.150 1.00 91.19 101 GLY A N 1
ATOM 776 C CA . GLY A 1 101 ? -2.447 1.749 8.202 1.00 91.19 101 GLY A CA 1
ATOM 777 C C . GLY A 1 101 ? -2.296 2.351 9.604 1.00 91.19 101 GLY A C 1
ATOM 778 O O . GLY A 1 101 ? -3.213 2.240 10.420 1.00 91.19 101 GLY A O 1
ATOM 779 N N . LEU A 1 102 ? -1.174 3.026 9.883 1.00 90.44 102 LEU A N 1
ATOM 780 C CA . LEU A 1 102 ? -0.908 3.693 11.165 1.00 90.44 102 LEU A CA 1
ATOM 781 C C . LEU A 1 102 ? -1.958 4.765 11.527 1.00 90.44 102 LEU A C 1
ATOM 783 O O . LEU A 1 102 ? -2.621 4.597 12.557 1.00 90.44 102 LEU A O 1
ATOM 787 N N . PRO A 1 103 ? -2.187 5.819 10.715 1.00 84.38 103 PRO A N 1
ATOM 788 C CA . PRO A 1 103 ? -3.229 6.803 10.983 1.00 84.38 103 PRO A CA 1
ATOM 789 C C . PRO A 1 103 ? -4.624 6.170 10.987 1.00 84.38 103 PRO A C 1
ATOM 791 O O . PRO A 1 103 ? -5.462 6.588 11.779 1.00 84.38 103 PRO A O 1
ATOM 794 N N . GLY A 1 104 ? -4.863 5.109 10.205 1.00 83.31 104 GLY A N 1
ATOM 795 C CA . GLY A 1 104 ? -6.132 4.369 10.234 1.00 83.31 104 GLY A CA 1
ATOM 796 C C . GLY A 1 104 ? -6.423 3.727 11.591 1.00 83.31 104 GLY A C 1
ATOM 797 O O . GLY A 1 104 ? -7.565 3.720 12.052 1.00 83.31 104 GLY A O 1
ATOM 798 N N . LYS A 1 105 ? -5.388 3.227 12.272 1.00 87.62 105 LYS A N 1
ATOM 799 C CA . LYS A 1 105 ? -5.514 2.709 13.638 1.00 87.62 105 LYS A CA 1
ATOM 800 C C . LYS A 1 105 ? -5.683 3.837 14.660 1.00 87.62 105 LYS A C 1
ATOM 802 O O . LYS A 1 105 ? -6.548 3.736 15.526 1.00 87.62 105 LYS A O 1
ATOM 807 N N . ILE A 1 106 ? -4.866 4.890 14.566 1.00 85.06 106 ILE A N 1
ATOM 808 C CA . ILE A 1 106 ? -4.880 6.016 15.516 1.00 85.06 106 ILE A CA 1
ATOM 809 C C . ILE A 1 106 ? -6.230 6.738 15.483 1.00 85.06 106 ILE A C 1
ATOM 811 O O . ILE A 1 106 ? -6.817 6.986 16.536 1.00 85.06 106 ILE A O 1
ATOM 815 N N . ASP A 1 107 ? -6.748 7.033 14.288 1.00 79.81 107 ASP A N 1
ATOM 816 C CA . ASP A 1 107 ? -8.022 7.734 14.134 1.00 79.81 107 ASP A CA 1
ATOM 817 C C . ASP A 1 107 ? -9.182 6.917 14.711 1.00 79.81 107 ASP A C 1
ATOM 819 O O . ASP A 1 107 ? -10.023 7.448 15.430 1.00 79.81 107 ASP A O 1
ATOM 823 N N . TYR A 1 108 ? -9.186 5.596 14.511 1.00 76.69 108 TYR A N 1
ATOM 824 C CA . TYR A 1 108 ? -10.192 4.733 15.127 1.00 76.69 108 TYR A CA 1
ATOM 825 C C . TYR A 1 108 ? -10.184 4.802 16.662 1.00 76.69 108 TYR A C 1
ATOM 827 O O . TYR A 1 108 ? -11.248 4.948 17.271 1.00 76.69 108 TYR A O 1
ATOM 835 N N . GLU A 1 109 ? -9.011 4.699 17.294 1.00 80.56 109 GLU A N 1
ATOM 836 C CA . GLU A 1 109 ? -8.906 4.779 18.757 1.00 80.56 109 GLU A CA 1
ATOM 837 C C . GLU A 1 109 ? -9.362 6.150 19.271 1.00 80.56 109 GLU A C 1
ATOM 839 O O . GLU A 1 109 ? -10.076 6.231 20.273 1.00 80.56 109 GLU A O 1
ATOM 844 N N . ARG A 1 110 ? -9.046 7.224 18.536 1.00 75.44 110 ARG A N 1
ATOM 845 C CA . ARG A 1 110 ? -9.497 8.580 18.860 1.00 75.44 110 ARG A CA 1
ATOM 846 C C . ARG A 1 110 ? -11.016 8.708 18.769 1.00 75.44 110 ARG A C 1
ATOM 848 O O . ARG A 1 110 ? -11.633 9.148 19.732 1.00 75.44 110 ARG A O 1
ATOM 855 N N . VAL A 1 111 ? -11.635 8.267 17.672 1.00 75.44 111 VAL A N 1
ATOM 856 C CA . VAL A 1 111 ? -13.099 8.302 17.481 1.00 75.44 111 VAL A CA 1
ATOM 857 C C . VAL A 1 111 ? -13.824 7.487 18.554 1.00 75.44 111 VAL A C 1
ATOM 859 O O . VAL A 1 111 ? -14.868 7.904 19.059 1.00 75.44 111 VAL A O 1
ATOM 862 N N . LYS A 1 112 ? -13.266 6.334 18.942 1.00 74.69 112 LYS A N 1
ATOM 863 C CA . LYS A 1 112 ? -13.810 5.504 20.025 1.00 74.69 112 LYS A CA 1
ATOM 864 C C . LYS A 1 112 ? -13.822 6.248 21.365 1.00 74.69 112 LYS A C 1
ATOM 866 O O . LYS A 1 112 ? -14.759 6.059 22.138 1.00 74.69 112 LYS A O 1
ATOM 871 N N . GLN A 1 113 ? -12.812 7.076 21.631 1.00 76.19 113 GLN A N 1
ATOM 872 C CA . GLN A 1 113 ? -12.705 7.864 22.861 1.00 76.19 113 GLN A CA 1
ATOM 873 C C . GLN A 1 113 ? -13.546 9.146 22.824 1.00 76.19 113 GLN A C 1
ATOM 875 O O . GLN A 1 113 ? -14.207 9.466 23.807 1.00 76.19 113 GLN A O 1
ATOM 880 N N . THR A 1 114 ? -13.552 9.875 21.707 1.00 72.56 114 THR A N 1
ATOM 881 C CA . THR A 1 114 ? -14.147 11.220 21.633 1.00 72.56 114 THR A CA 1
ATOM 882 C C . THR A 1 114 ? -15.588 11.241 21.128 1.00 72.56 114 THR A C 1
ATOM 884 O O . THR A 1 114 ? -16.232 12.284 21.207 1.00 72.56 114 THR A O 1
ATOM 887 N N . LYS A 1 115 ? -16.109 10.131 20.577 1.00 64.50 115 LYS A N 1
ATOM 888 C CA . LYS A 1 115 ? -17.400 10.047 19.852 1.00 64.50 115 LYS A CA 1
ATOM 889 C C . LYS A 1 115 ? -17.565 11.054 18.695 1.00 64.50 115 LYS A C 1
ATOM 891 O O . LYS A 1 115 ? -18.623 11.082 18.071 1.00 64.50 115 LYS A O 1
ATOM 896 N N . GLN A 1 116 ? -16.545 11.845 18.368 1.00 62.97 116 GLN A N 1
ATOM 897 C CA . GLN A 1 116 ? -16.534 12.762 17.231 1.00 62.97 116 GLN A CA 1
ATOM 898 C C . GLN A 1 116 ? -15.926 12.062 16.014 1.00 62.97 116 GLN A C 1
ATOM 900 O O . GLN A 1 116 ? -14.923 11.362 16.127 1.00 62.97 116 GLN A O 1
ATOM 905 N N . PHE A 1 117 ? -16.555 12.226 14.850 1.00 56.50 117 PHE A N 1
ATOM 906 C CA . PHE A 1 117 ? -16.169 11.575 13.596 1.00 56.50 117 PHE A CA 1
ATOM 907 C C . PHE A 1 117 ? -14.851 12.179 13.060 1.00 56.50 117 PHE A C 1
ATOM 909 O O . PHE A 1 117 ? -14.834 13.296 12.554 1.00 56.50 117 PHE A O 1
ATOM 916 N N . GLY A 1 118 ? -13.746 11.435 13.183 1.00 60.53 118 GLY A N 1
ATOM 917 C CA . GLY A 1 118 ? -12.378 11.839 12.819 1.00 60.53 118 GLY A CA 1
ATOM 918 C C . GLY A 1 118 ? -11.833 11.524 11.408 1.00 60.53 118 GLY A C 1
ATOM 919 O O . GLY A 1 118 ? -10.820 12.136 11.056 1.00 60.53 118 GLY A O 1
ATOM 920 N N . PRO A 1 119 ? -12.462 10.702 10.529 1.00 59.19 119 PRO A N 1
ATOM 921 C CA . PRO A 1 119 ? -11.810 10.288 9.278 1.00 59.19 119 PRO A CA 1
ATOM 922 C C . PRO A 1 119 ? -11.598 11.459 8.311 1.00 59.19 119 PRO A C 1
ATOM 924 O O . PRO A 1 119 ? -10.701 11.431 7.473 1.00 59.19 119 PRO A O 1
ATOM 927 N N . ILE A 1 120 ? -12.381 12.525 8.482 1.00 57.28 120 ILE A N 1
ATOM 928 C CA . ILE A 1 120 ? -12.265 13.773 7.736 1.00 57.28 120 ILE A CA 1
ATOM 929 C C . ILE A 1 120 ? -10.919 14.453 8.013 1.00 57.28 120 ILE A C 1
ATOM 931 O O . ILE A 1 120 ? -10.310 14.943 7.078 1.00 57.28 120 ILE A O 1
ATOM 935 N N . ILE A 1 121 ? -10.393 14.435 9.242 1.00 57.00 121 ILE A N 1
ATOM 936 C CA . ILE A 1 121 ? -9.130 15.121 9.570 1.00 57.00 121 ILE A CA 1
ATOM 937 C C . ILE A 1 121 ? -7.936 14.387 8.954 1.00 57.00 121 ILE A C 1
ATOM 939 O O . ILE A 1 121 ? -7.027 15.032 8.445 1.00 57.00 121 ILE A O 1
ATOM 943 N N . ALA A 1 122 ? -7.947 13.051 8.956 1.00 59.44 122 ALA A N 1
ATOM 944 C CA . ALA A 1 122 ? -6.897 12.258 8.320 1.00 59.44 122 ALA A CA 1
ATOM 945 C C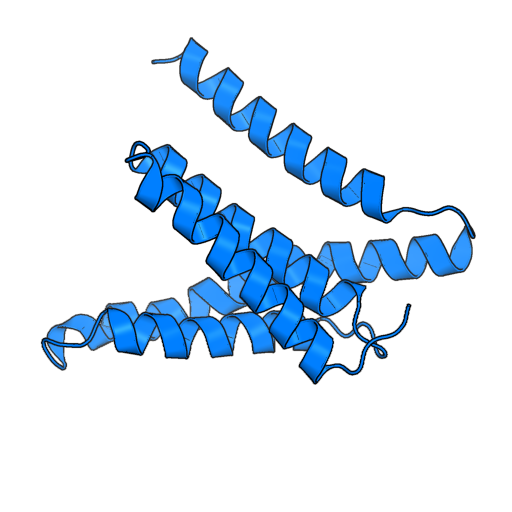 . ALA A 1 122 ? -6.904 12.451 6.797 1.00 59.44 122 ALA A C 1
ATOM 947 O O . ALA A 1 122 ? -5.858 12.703 6.208 1.00 59.44 122 ALA A O 1
ATOM 948 N N . ILE A 1 123 ? -8.086 12.418 6.176 1.00 66.25 123 ILE A N 1
ATOM 949 C CA . ILE A 1 123 ? -8.253 12.684 4.744 1.00 66.25 123 ILE A CA 1
ATOM 950 C C . ILE A 1 123 ? -7.868 14.134 4.410 1.00 66.25 123 ILE A C 1
ATOM 952 O O . ILE A 1 123 ? -7.142 14.350 3.449 1.00 66.25 123 ILE A O 1
ATOM 956 N N . ILE A 1 124 ? -8.264 15.120 5.222 1.00 65.06 124 ILE A N 1
ATOM 957 C CA . ILE A 1 124 ? -7.895 16.534 5.046 1.00 65.06 124 ILE A CA 1
ATOM 958 C C . ILE A 1 124 ? -6.392 16.737 5.205 1.00 65.06 124 ILE A C 1
ATOM 960 O O . ILE A 1 124 ? -5.811 17.453 4.406 1.00 65.06 124 ILE A O 1
ATOM 964 N N . ALA A 1 125 ? -5.742 16.120 6.192 1.00 60.06 125 ALA A N 1
ATOM 965 C CA . ALA A 1 125 ? -4.298 16.243 6.377 1.00 60.06 125 ALA A CA 1
ATOM 966 C C . ALA A 1 125 ? -3.538 15.643 5.188 1.00 60.06 125 ALA A C 1
ATOM 968 O O . ALA A 1 125 ? -2.595 16.240 4.680 1.00 60.06 125 ALA A O 1
ATOM 969 N N . ILE A 1 126 ? -4.001 14.492 4.705 1.00 65.88 126 ILE A N 1
ATOM 970 C CA . ILE A 1 126 ? -3.459 13.804 3.537 1.00 65.88 126 ILE A CA 1
ATOM 971 C C . ILE A 1 126 ? -3.653 14.666 2.268 1.00 65.88 126 ILE A C 1
ATOM 973 O O . ILE A 1 126 ? -2.692 14.912 1.542 1.00 65.88 126 ILE A O 1
ATOM 977 N N . ILE A 1 127 ? -4.850 15.218 2.047 1.00 69.44 127 ILE A N 1
ATOM 978 C CA . ILE A 1 127 ? -5.150 16.141 0.938 1.00 69.44 127 ILE A CA 1
ATOM 979 C C . ILE A 1 127 ? -4.347 17.446 1.054 1.00 69.44 127 ILE A C 1
ATOM 981 O O . ILE A 1 127 ? -3.819 17.925 0.057 1.00 69.44 127 ILE A O 1
ATOM 985 N N . ALA A 1 128 ? -4.206 18.015 2.251 1.00 63.50 128 ALA A N 1
ATOM 986 C CA . ALA A 1 128 ? -3.455 19.246 2.482 1.00 63.50 128 ALA A CA 1
ATOM 987 C C . ALA A 1 128 ? -1.965 19.057 2.180 1.00 63.50 128 ALA A C 1
ATOM 989 O O . ALA A 1 128 ? -1.375 19.889 1.499 1.00 63.50 128 ALA A O 1
ATOM 990 N N . ILE A 1 129 ? -1.369 17.940 2.608 1.00 64.25 129 ILE A N 1
ATOM 991 C CA . ILE A 1 129 ? 0.021 17.592 2.278 1.00 64.25 129 ILE A CA 1
ATOM 992 C C . ILE A 1 129 ? 0.191 17.432 0.761 1.00 64.25 129 ILE A C 1
ATOM 994 O O . ILE A 1 129 ? 1.177 17.905 0.200 1.00 64.25 129 ILE A O 1
ATOM 998 N N . PHE A 1 130 ? -0.787 16.826 0.086 1.00 67.12 130 PHE A N 1
ATOM 999 C CA . PHE A 1 130 ? -0.773 16.656 -1.366 1.00 67.12 130 PHE A CA 1
ATOM 1000 C C . PHE A 1 130 ? -0.865 17.995 -2.121 1.00 67.12 130 PHE A C 1
ATOM 1002 O O . PHE A 1 130 ? -0.066 18.256 -3.020 1.00 67.12 130 PHE A O 1
ATOM 1009 N N . ILE A 1 131 ? -1.777 18.884 -1.713 1.00 67.50 131 ILE A N 1
ATOM 1010 C CA . ILE A 1 131 ? -1.940 20.228 -2.296 1.00 67.50 131 ILE A CA 1
ATOM 1011 C C . ILE A 1 131 ? -0.692 21.084 -2.060 1.00 67.50 131 ILE A C 1
ATOM 1013 O O . ILE A 1 131 ? -0.228 21.749 -2.986 1.00 67.50 131 ILE A O 1
ATOM 1017 N N . ILE A 1 132 ? -0.129 21.059 -0.849 1.00 64.31 132 ILE A N 1
ATOM 1018 C CA . ILE A 1 132 ? 1.104 21.787 -0.519 1.00 64.31 132 ILE A CA 1
ATOM 1019 C C . ILE A 1 132 ? 2.269 21.267 -1.369 1.00 64.31 132 ILE A C 1
ATOM 1021 O O . ILE A 1 132 ? 3.027 22.068 -1.910 1.00 64.31 132 ILE A O 1
ATOM 1025 N N . GLY A 1 133 ? 2.375 19.947 -1.551 1.00 63.78 133 GLY A N 1
ATOM 1026 C CA . GLY A 1 133 ? 3.402 19.328 -2.390 1.00 63.78 133 GLY A CA 1
ATOM 1027 C C . GLY A 1 133 ? 3.349 19.792 -3.849 1.00 63.78 133 GLY A C 1
ATOM 1028 O O . GLY A 1 133 ? 4.375 20.172 -4.405 1.00 63.78 133 GLY A O 1
ATOM 1029 N N . ILE A 1 134 ? 2.155 19.835 -4.451 1.00 64.19 134 ILE A N 1
ATOM 1030 C CA . ILE A 1 134 ? 1.965 20.335 -5.825 1.00 64.19 134 ILE A CA 1
ATOM 1031 C C . ILE A 1 134 ? 2.225 21.845 -5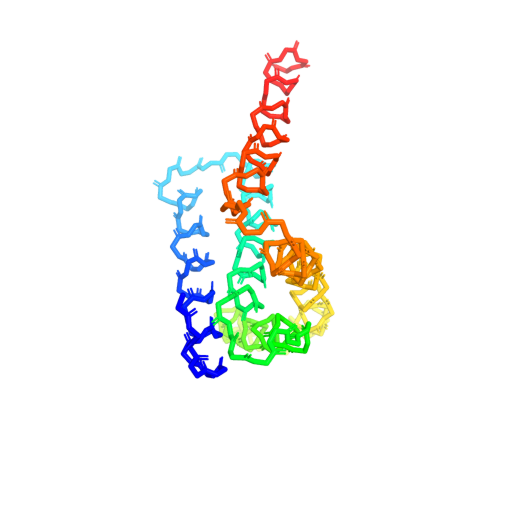.915 1.00 64.19 134 ILE A C 1
ATOM 1033 O O . ILE A 1 134 ? 2.877 22.309 -6.849 1.00 64.19 134 ILE A O 1
ATOM 1037 N N . SER A 1 135 ? 1.733 22.616 -4.942 1.00 60.91 135 SER A N 1
ATOM 1038 C CA . SER A 1 135 ? 1.823 24.083 -4.964 1.00 60.91 135 SER A CA 1
ATOM 1039 C C . SER A 1 135 ? 3.258 24.576 -4.819 1.00 60.91 135 SER A C 1
ATOM 1041 O O . SER A 1 135 ? 3.641 25.526 -5.491 1.00 60.91 135 SER A O 1
ATOM 1043 N N . LEU A 1 136 ? 4.067 23.922 -3.980 1.00 57.03 136 LEU A N 1
ATOM 1044 C CA . LEU A 1 136 ? 5.494 24.227 -3.892 1.00 57.03 136 LEU A CA 1
ATOM 1045 C C . LEU A 1 136 ? 6.203 23.894 -5.209 1.00 57.03 136 LEU A C 1
ATOM 1047 O O . LEU A 1 136 ? 7.074 24.639 -5.632 1.00 57.03 136 LEU A O 1
ATOM 1051 N N . PHE A 1 137 ? 5.808 22.826 -5.898 1.00 54.19 137 PHE A N 1
ATOM 1052 C CA . PHE A 1 137 ? 6.481 22.403 -7.122 1.00 54.19 137 PHE A CA 1
ATOM 1053 C C . PHE A 1 137 ? 6.291 23.379 -8.300 1.00 54.19 137 PHE A C 1
ATOM 1055 O O . PHE A 1 137 ? 7.278 23.741 -8.929 1.00 54.19 137 PHE A O 1
ATOM 1062 N N . ASN A 1 138 ? 5.071 23.887 -8.526 1.00 57.44 138 ASN A N 1
ATOM 1063 C CA . ASN A 1 138 ? 4.764 24.883 -9.576 1.00 57.44 138 ASN A CA 1
ATOM 1064 C C . ASN A 1 138 ? 5.402 26.270 -9.358 1.00 57.44 138 ASN A C 1
ATOM 1066 O O . ASN A 1 138 ? 5.322 27.130 -10.229 1.00 57.44 138 ASN A O 1
ATOM 1070 N N . VAL A 1 139 ? 5.952 26.539 -8.171 1.00 56.88 139 VAL A N 1
ATOM 1071 C CA . VAL A 1 139 ? 6.616 27.817 -7.864 1.00 56.88 139 VAL A CA 1
ATOM 1072 C C . VAL A 1 139 ? 8.113 27.757 -8.182 1.00 56.88 139 VAL A C 1
ATOM 1074 O O . VAL A 1 139 ? 8.728 28.797 -8.410 1.00 56.88 139 VAL A O 1
ATOM 1077 N N . TYR A 1 140 ? 8.706 26.561 -8.201 1.00 49.31 140 TYR A N 1
ATOM 1078 C CA . TYR A 1 140 ? 10.150 26.375 -8.371 1.00 49.31 140 TYR A CA 1
ATOM 1079 C C . TYR A 1 140 ? 10.557 25.793 -9.735 1.00 49.31 140 TYR A C 1
ATOM 1081 O O . TYR A 1 140 ? 11.757 25.711 -9.999 1.00 49.31 140 TYR A O 1
ATOM 1089 N N . TYR A 1 141 ? 9.594 25.432 -10.588 1.00 48.53 141 TYR A N 1
ATOM 1090 C CA . TYR A 1 141 ? 9.780 24.937 -11.958 1.00 48.53 141 TYR A CA 1
ATOM 1091 C C . TYR A 1 141 ? 8.681 25.479 -12.869 1.00 48.53 141 TYR A C 1
ATOM 1093 O O . TYR A 1 141 ? 8.991 25.715 -14.057 1.00 48.53 141 TYR A O 1
#

Radius of gyration: 16.08 Å; chains: 1; bounding box: 35×41×43 Å

Secondary structure (DSSP, 8-state):
--B-HHHHHHHHHHHHHHHHHHHHHTT--HHHHHHHHHHHHHHHHHHHHHHBSS--THHHHHHHHHHHHHHHHHH-TT-GGGHHHHHHHHHHHHHHHHHHHHHHHHHHHHHHHH-S--HHHHHHHHHHHHHHHHHHHHHH-

Foldseek 3Di:
DADALVVQLVQLLVQLVVQLVVCVVVVNDPVLSVVSNLLSLLSSLLSSQQRHNVSDSVSLLVSQQVVLVVVCVVVDPPDDPCVVVSVVSNVPSSVSSSNNSVVSSVQNVVCVVPVDRRPVVVVVVSVVVSVVVVVVVVVPD

pLDDT: mean 82.61, std 13.17, range [48.53, 97.19]